Protein AF-F2BBD0-F1 (afdb_monomer_lite)

InterPro domains:
  IPR003680 Flavodoxin-like fold [PF02525] (2-72)
  IPR029039 Flavoprotein-like superfamily [G3DSA:3.40.50.360] (1-73)
  IPR029039 Flavoprotein-like superfamily [SSF52218] (1-72)
  IPR046980 Glutathione-regulated potassium-efflux system ancillary protein KefG/KefF [PTHR47307] (1-72)

Sequence (108 aa):
MSKTLVIAAHPNIAQSAVNKRWLAQLRRYPERFTVHELYAAYPDGKIDIAAEQRLADAHQALVLQFPVYWFNARLNCPCATATPTTARCLPSTPSTATRATPKPLCRR

Structure (mmCIF, N/CA/C/O backbone):
data_AF-F2BBD0-F1
#
_entry.id   AF-F2BBD0-F1
#
loop_
_atom_site.group_PDB
_atom_site.id
_atom_site.type_symbol
_atom_site.label_atom_id
_atom_site.label_alt_id
_atom_site.label_comp_id
_atom_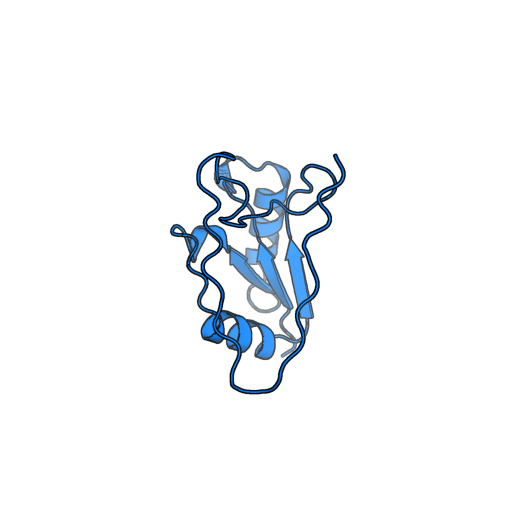site.label_asym_id
_atom_site.label_entity_id
_atom_site.label_seq_id
_atom_site.pdbx_PDB_ins_code
_atom_site.Cartn_x
_atom_site.Cartn_y
_atom_site.Cartn_z
_atom_site.occupancy
_atom_site.B_iso_or_equiv
_atom_site.auth_seq_id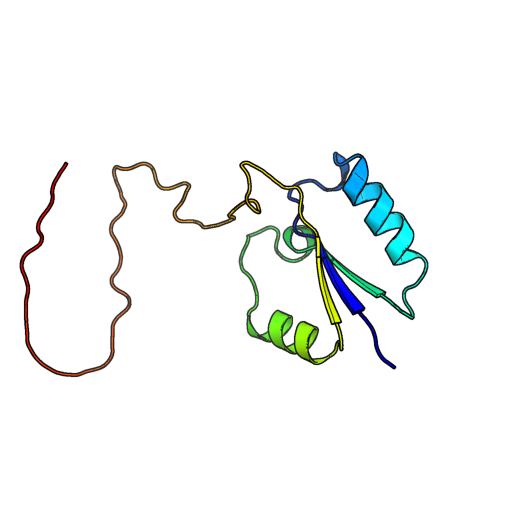
_atom_site.auth_comp_id
_atom_site.auth_asym_id
_atom_site.auth_atom_id
_atom_site.pdbx_PDB_model_num
ATOM 1 N N . MET A 1 1 ? -18.006 0.196 12.063 1.00 55.66 1 MET A N 1
ATOM 2 C CA . MET A 1 1 ? -16.635 0.454 12.562 1.00 55.66 1 MET A CA 1
ATOM 3 C C . MET A 1 1 ? -15.845 1.099 11.439 1.00 55.66 1 MET A C 1
ATOM 5 O O . MET A 1 1 ? -15.812 0.543 10.349 1.00 55.66 1 MET A O 1
ATOM 9 N N . SER A 1 2 ? -15.300 2.289 11.670 1.00 71.81 2 SER A N 1
ATOM 10 C CA . SER A 1 2 ? -14.584 3.103 10.685 1.00 71.81 2 SER A CA 1
ATOM 11 C C . SER A 1 2 ? -13.172 2.563 10.436 1.00 71.81 2 SER A C 1
ATOM 13 O O . SER A 1 2 ? -12.219 2.945 11.111 1.00 71.81 2 SER A O 1
ATOM 15 N N . LYS A 1 3 ? -13.029 1.629 9.491 1.00 91.12 3 LYS A N 1
ATOM 16 C CA . LYS A 1 3 ? -11.712 1.131 9.071 1.00 91.12 3 LYS A CA 1
ATOM 17 C C . LYS A 1 3 ? -11.090 2.030 8.009 1.00 91.12 3 LYS A C 1
ATOM 19 O O . LYS A 1 3 ? -11.791 2.546 7.134 1.00 91.12 3 LYS A O 1
ATOM 24 N N . THR A 1 4 ? -9.768 2.146 8.064 1.00 94.50 4 THR A N 1
ATOM 25 C CA . THR A 1 4 ? -8.963 2.844 7.058 1.00 94.50 4 THR A CA 1
ATOM 26 C C . THR A 1 4 ? -8.333 1.831 6.110 1.00 94.50 4 THR A C 1
ATOM 28 O O . THR A 1 4 ? -7.655 0.902 6.555 1.00 94.50 4 THR A O 1
ATOM 31 N N . LEU A 1 5 ? -8.528 2.022 4.808 1.00 95.25 5 LEU A N 1
ATOM 32 C CA . LEU A 1 5 ? -7.858 1.256 3.765 1.00 95.25 5 LEU A CA 1
ATOM 33 C C . LEU A 1 5 ? -6.512 1.904 3.439 1.00 95.25 5 LEU A C 1
ATOM 35 O O . LEU A 1 5 ? -6.456 3.078 3.077 1.00 95.25 5 LEU A O 1
ATOM 39 N N . VAL A 1 6 ? -5.430 1.140 3.551 1.00 94.94 6 VAL A N 1
ATOM 40 C CA . VAL A 1 6 ? -4.084 1.557 3.151 1.00 94.94 6 VAL A CA 1
ATOM 41 C C . VAL A 1 6 ? -3.692 0.783 1.901 1.00 94.94 6 VAL A C 1
ATOM 43 O O . VAL A 1 6 ? -3.416 -0.416 1.971 1.00 94.94 6 VAL A O 1
ATOM 46 N N . ILE A 1 7 ? -3.659 1.476 0.764 1.00 94.12 7 ILE A N 1
ATOM 47 C CA . ILE A 1 7 ? -3.209 0.932 -0.517 1.00 94.12 7 ILE A CA 1
ATOM 48 C C . ILE A 1 7 ? -1.711 1.191 -0.651 1.00 94.12 7 ILE A C 1
ATOM 50 O O . ILE A 1 7 ? -1.273 2.334 -0.792 1.00 94.12 7 ILE A O 1
ATOM 54 N N . ALA A 1 8 ? -0.921 0.122 -0.624 1.00 92.94 8 ALA A N 1
ATOM 55 C CA . ALA A 1 8 ? 0.524 0.167 -0.776 1.00 92.94 8 ALA A CA 1
ATOM 56 C C . ALA A 1 8 ? 0.931 -0.179 -2.214 1.00 92.94 8 ALA A C 1
ATOM 58 O O . ALA A 1 8 ? 0.903 -1.339 -2.633 1.00 92.94 8 ALA A O 1
ATOM 59 N N . ALA A 1 9 ? 1.356 0.832 -2.971 1.00 90.25 9 ALA A N 1
ATOM 60 C CA . ALA A 1 9 ? 1.810 0.689 -4.352 1.00 90.25 9 ALA A CA 1
ATOM 61 C C . ALA A 1 9 ? 3.346 0.666 -4.416 1.00 90.25 9 ALA A C 1
ATOM 63 O O . ALA A 1 9 ? 3.989 1.622 -4.855 1.00 90.25 9 ALA A O 1
ATOM 64 N N . HIS A 1 10 ? 3.949 -0.438 -3.961 1.00 85.75 10 HIS A N 1
ATOM 65 C CA . HIS A 1 10 ? 5.399 -0.635 -4.004 1.00 85.75 10 HIS A CA 1
ATOM 66 C C . HIS A 1 10 ? 5.778 -1.882 -4.827 1.00 85.75 10 HIS A C 1
ATOM 68 O O . HIS A 1 10 ? 5.377 -2.981 -4.458 1.00 85.75 10 HIS A O 1
ATOM 74 N N . PRO A 1 11 ? 6.601 -1.752 -5.885 1.00 83.94 11 PRO A N 1
ATOM 75 C CA . PRO A 1 11 ? 6.917 -2.852 -6.806 1.00 83.94 11 PRO A CA 1
ATOM 76 C C . PRO A 1 11 ? 7.714 -3.988 -6.151 1.00 83.94 11 PRO A C 1
ATOM 78 O O . PRO A 1 11 ? 7.510 -5.150 -6.467 1.00 83.94 11 PRO A O 1
ATOM 81 N N . ASN A 1 12 ? 8.623 -3.665 -5.227 1.00 85.88 12 ASN A N 1
ATOM 82 C CA . ASN A 1 12 ? 9.338 -4.667 -4.433 1.00 85.88 12 ASN A CA 1
ATOM 83 C C . ASN A 1 12 ? 9.382 -4.255 -2.963 1.00 85.88 12 ASN A C 1
ATOM 85 O O . ASN A 1 12 ? 10.299 -3.559 -2.523 1.00 85.88 12 ASN A O 1
ATOM 89 N N . ILE A 1 13 ? 8.350 -4.619 -2.205 1.00 87.75 13 ILE A N 1
ATOM 90 C CA . ILE A 1 13 ? 8.253 -4.231 -0.795 1.00 87.75 13 ILE A CA 1
ATOM 91 C C . ILE A 1 13 ? 9.334 -4.887 0.075 1.00 87.75 13 ILE A C 1
ATOM 93 O O . ILE A 1 13 ? 9.772 -4.294 1.059 1.00 87.75 13 ILE A O 1
ATOM 97 N N . ALA A 1 14 ? 9.810 -6.077 -0.304 1.00 86.62 14 ALA A N 1
ATOM 98 C CA . ALA A 1 14 ? 10.798 -6.832 0.462 1.00 86.62 14 ALA A CA 1
ATOM 99 C C . ALA A 1 14 ? 12.147 -6.102 0.546 1.00 86.62 14 ALA A C 1
ATOM 101 O O . ALA A 1 14 ? 12.802 -6.153 1.590 1.00 86.62 14 ALA A O 1
ATOM 102 N N . GLN A 1 15 ? 12.513 -5.385 -0.522 1.00 89.69 15 GLN A N 1
ATOM 103 C CA . GLN A 1 15 ? 13.713 -4.545 -0.598 1.00 89.69 15 GLN A CA 1
ATOM 104 C C . GLN A 1 15 ? 13.525 -3.144 0.009 1.00 89.69 15 GLN A C 1
ATOM 106 O O . GLN A 1 15 ? 14.495 -2.407 0.173 1.00 89.69 15 GLN A O 1
ATOM 111 N N . SER A 1 16 ? 12.298 -2.749 0.358 1.00 88.38 16 SER A N 1
ATOM 112 C CA . SER A 1 16 ? 12.026 -1.424 0.919 1.00 88.38 16 SER A CA 1
ATOM 113 C C . SER A 1 16 ? 12.433 -1.349 2.393 1.00 88.38 16 SER A C 1
ATOM 115 O O . SER A 1 16 ? 12.014 -2.177 3.199 1.00 88.38 16 SER A O 1
ATOM 117 N N . ALA A 1 17 ? 13.196 -0.326 2.786 1.00 89.94 17 ALA A N 1
ATOM 118 C CA . ALA A 1 17 ? 13.538 -0.105 4.194 1.00 89.94 17 ALA A CA 1
ATOM 119 C C . ALA A 1 17 ? 12.383 0.541 4.983 1.00 89.94 17 ALA A C 1
ATOM 121 O O . ALA A 1 17 ? 12.071 0.119 6.096 1.00 89.94 17 ALA A O 1
ATOM 122 N N . VAL A 1 18 ? 11.737 1.558 4.401 1.00 91.44 18 VAL A N 1
ATOM 123 C CA . VAL A 1 18 ? 10.713 2.376 5.076 1.00 91.44 18 VAL A CA 1
ATOM 124 C C . VAL A 1 18 ? 9.328 1.744 4.957 1.00 91.44 18 VAL A C 1
ATOM 126 O O . VAL A 1 18 ? 8.722 1.404 5.972 1.00 91.44 18 VAL A O 1
ATOM 129 N N . ASN A 1 19 ? 8.846 1.506 3.732 1.00 91.81 19 ASN A N 1
ATOM 130 C CA . ASN A 1 19 ? 7.475 1.027 3.522 1.00 91.81 19 ASN A CA 1
ATOM 131 C C . ASN A 1 19 ? 7.243 -0.355 4.148 1.00 91.81 19 ASN A C 1
ATOM 133 O O . ASN A 1 19 ? 6.182 -0.593 4.720 1.00 91.81 19 ASN A O 1
ATOM 137 N N . LYS A 1 20 ? 8.260 -1.228 4.150 1.00 93.12 20 LYS A N 1
ATOM 138 C CA . LYS A 1 20 ? 8.214 -2.523 4.847 1.00 93.12 20 LYS A CA 1
ATOM 139 C C . LYS A 1 20 ? 7.943 -2.366 6.342 1.00 93.12 20 LYS A C 1
ATOM 141 O O . LYS A 1 20 ? 7.135 -3.104 6.899 1.00 93.12 20 LYS A O 1
ATOM 146 N N . ARG A 1 21 ? 8.609 -1.409 7.000 1.00 94.44 21 ARG A N 1
ATOM 147 C CA . ARG A 1 21 ? 8.424 -1.150 8.436 1.00 94.44 21 ARG A CA 1
ATOM 148 C C . ARG A 1 21 ? 7.033 -0.596 8.718 1.00 94.44 21 ARG A C 1
ATOM 150 O O . ARG A 1 21 ? 6.402 -1.048 9.666 1.00 94.44 21 ARG A O 1
ATOM 157 N N . TRP A 1 22 ? 6.539 0.326 7.892 1.00 94.31 22 TRP A N 1
ATOM 158 C CA . TRP A 1 22 ? 5.192 0.884 8.053 1.00 94.31 22 TRP A CA 1
ATOM 159 C C . TRP A 1 22 ? 4.110 -0.184 7.891 1.00 94.31 22 TRP A C 1
ATOM 161 O O . TRP A 1 22 ? 3.271 -0.327 8.776 1.00 94.31 22 TRP A O 1
ATOM 171 N N . LEU A 1 23 ? 4.180 -1.009 6.842 1.00 93.00 23 LEU A N 1
ATOM 172 C CA . LEU A 1 23 ? 3.219 -2.099 6.642 1.00 93.00 23 LEU A CA 1
ATOM 173 C C . LEU A 1 23 ? 3.276 -3.125 7.776 1.00 93.00 23 LEU A C 1
ATOM 175 O O . LEU A 1 23 ? 2.235 -3.581 8.242 1.00 93.00 23 LEU A O 1
ATOM 179 N N . ALA A 1 24 ? 4.475 -3.451 8.269 1.00 93.88 24 ALA A N 1
ATOM 180 C CA . ALA A 1 24 ? 4.629 -4.342 9.414 1.00 93.88 24 ALA A CA 1
ATOM 181 C C . ALA A 1 24 ? 3.970 -3.789 10.690 1.00 93.88 24 ALA A C 1
ATOM 183 O O . ALA A 1 24 ? 3.444 -4.573 11.474 1.00 93.88 24 ALA A O 1
ATOM 184 N N . GLN A 1 25 ? 3.973 -2.467 10.897 1.00 94.94 25 GLN A N 1
ATOM 185 C CA . GLN A 1 25 ? 3.257 -1.845 12.016 1.00 94.94 25 GLN A CA 1
ATOM 186 C C . GLN A 1 25 ? 1.745 -1.810 11.787 1.00 94.94 25 GLN A C 1
ATOM 188 O O . GLN A 1 25 ? 0.996 -2.172 12.687 1.00 94.94 25 GLN A O 1
ATOM 193 N N . LEU A 1 26 ? 1.286 -1.441 10.588 1.00 93.75 26 LEU A N 1
ATOM 194 C CA . LEU A 1 26 ? -0.146 -1.377 10.267 1.00 93.75 26 LEU A CA 1
ATOM 195 C C . LEU A 1 26 ? -0.834 -2.737 10.426 1.00 93.75 26 LEU A C 1
ATOM 197 O O . LEU A 1 26 ? -1.930 -2.819 10.976 1.00 93.75 26 LEU A O 1
ATOM 201 N N . ARG A 1 27 ? -0.156 -3.819 10.027 1.00 93.06 27 ARG A N 1
ATOM 202 C CA . ARG A 1 27 ? -0.654 -5.197 10.167 1.00 93.06 27 ARG A CA 1
ATOM 203 C C . ARG A 1 27 ? -0.870 -5.646 11.617 1.00 93.06 27 ARG A C 1
ATOM 205 O O . ARG A 1 27 ? -1.553 -6.641 11.825 1.00 93.06 27 ARG A O 1
ATOM 212 N N . ARG A 1 28 ? -0.315 -4.944 12.613 1.00 95.81 28 ARG A N 1
ATOM 213 C CA . ARG A 1 28 ? -0.542 -5.248 14.039 1.00 95.81 28 ARG A CA 1
ATOM 214 C C . ARG A 1 28 ? -1.929 -4.834 14.530 1.00 95.81 28 ARG A C 1
ATOM 216 O O . ARG A 1 28 ? -2.331 -5.295 15.588 1.00 95.81 28 ARG A O 1
ATOM 223 N N . TYR A 1 29 ? -2.631 -3.994 13.770 1.00 94.38 29 TYR A N 1
ATOM 224 C CA . TYR A 1 29 ? -3.927 -3.420 14.140 1.00 94.38 29 TYR A CA 1
ATOM 225 C C . TYR A 1 29 ? -4.991 -3.698 13.056 1.00 94.38 29 TYR A C 1
ATOM 227 O O . TYR A 1 29 ? -5.536 -2.757 12.460 1.00 94.38 29 TYR A O 1
ATOM 235 N N . PRO A 1 30 ? -5.277 -4.978 12.738 1.00 90.88 30 PRO A N 1
ATOM 236 C CA . PRO A 1 30 ? -6.209 -5.366 11.673 1.00 90.88 30 PRO A CA 1
ATOM 237 C C . PRO A 1 30 ? -7.660 -4.944 11.944 1.00 90.88 30 PRO A C 1
ATOM 239 O O . PRO A 1 30 ? -8.494 -4.944 11.039 1.00 90.88 30 PRO A O 1
ATOM 242 N N . GLU A 1 31 ? -7.998 -4.596 13.182 1.00 91.81 31 GLU A N 1
ATOM 243 C CA . GLU A 1 31 ? -9.296 -4.056 13.581 1.00 91.81 31 GLU A CA 1
ATOM 244 C C . GLU A 1 31 ? -9.495 -2.597 13.142 1.00 91.81 31 GLU A C 1
ATOM 246 O O . GLU A 1 31 ? -10.637 -2.179 12.942 1.00 91.81 31 GLU A O 1
ATOM 251 N N . ARG A 1 32 ? -8.405 -1.851 12.904 1.00 92.56 32 ARG A N 1
ATOM 252 C CA . ARG A 1 32 ? -8.427 -0.433 12.492 1.00 92.56 32 ARG A CA 1
ATOM 253 C C . ARG A 1 32 ? -7.992 -0.210 11.048 1.00 92.56 32 ARG A C 1
ATOM 255 O O . ARG A 1 32 ? -8.538 0.671 10.383 1.00 92.56 32 ARG A O 1
ATOM 262 N N . PHE A 1 33 ? -7.030 -0.993 10.566 1.00 94.44 33 PHE A N 1
ATOM 263 C CA . PHE A 1 33 ? -6.435 -0.812 9.244 1.00 94.44 33 PHE A CA 1
ATOM 264 C C . PHE A 1 33 ? -6.592 -2.058 8.381 1.00 94.44 33 PHE A C 1
ATOM 266 O O . PHE A 1 33 ? -6.374 -3.181 8.836 1.00 94.44 33 PHE A O 1
ATOM 273 N N . THR A 1 34 ? -6.900 -1.839 7.108 1.00 94.62 34 THR A N 1
ATOM 274 C CA . THR A 1 34 ? -6.828 -2.862 6.066 1.00 94.62 34 THR A CA 1
ATOM 275 C C . THR A 1 34 ? -5.640 -2.535 5.179 1.00 94.62 34 THR A C 1
ATOM 277 O O . THR A 1 34 ? -5.591 -1.462 4.583 1.00 94.62 34 THR A O 1
ATOM 280 N N . VAL A 1 35 ? -4.665 -3.438 5.112 1.00 94.44 35 VAL A N 1
ATOM 281 C CA . VAL A 1 35 ? -3.478 -3.267 4.268 1.00 94.44 35 VAL A CA 1
ATOM 282 C C . VAL A 1 35 ? -3.699 -4.008 2.956 1.00 94.44 35 VAL A C 1
ATOM 284 O O . VAL A 1 35 ? -3.844 -5.229 2.965 1.00 94.44 35 VAL A O 1
ATOM 287 N N . HIS A 1 36 ? -3.707 -3.275 1.847 1.00 94.06 36 HIS A N 1
ATOM 288 C CA . HIS A 1 36 ? -3.851 -3.819 0.501 1.00 94.06 36 HIS A CA 1
ATOM 289 C C . HIS A 1 36 ? -2.602 -3.498 -0.333 1.00 94.06 36 HIS A C 1
ATOM 291 O O . HIS A 1 36 ? -2.298 -2.338 -0.603 1.00 94.06 36 HIS A O 1
ATOM 297 N N . GLU A 1 37 ? -1.846 -4.525 -0.724 1.00 92.81 37 GLU A N 1
ATOM 298 C CA . GLU A 1 37 ? -0.632 -4.384 -1.536 1.00 92.81 37 GLU A CA 1
ATOM 299 C C . GLU A 1 37 ? -0.938 -4.606 -3.016 1.00 92.81 37 GLU A C 1
ATOM 301 O O . GLU A 1 37 ? -1.110 -5.740 -3.462 1.00 92.81 37 GLU A O 1
ATOM 306 N N . LEU A 1 38 ? -0.937 -3.519 -3.790 1.00 91.00 38 LEU A N 1
ATOM 307 C CA . LEU A 1 38 ? -1.418 -3.519 -5.174 1.00 91.00 38 LEU A CA 1
ATOM 308 C C . LEU A 1 38 ? -0.611 -4.468 -6.082 1.00 91.00 38 LEU 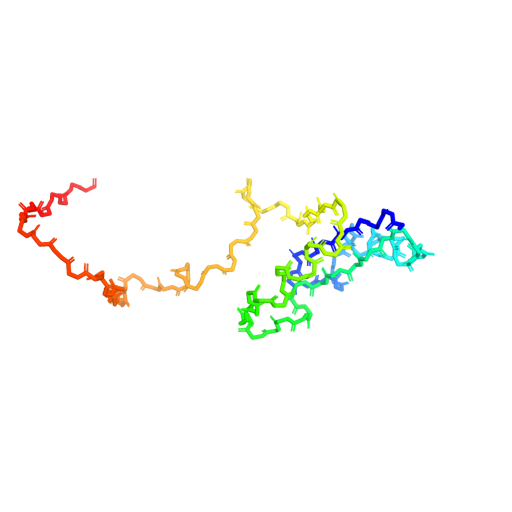A C 1
ATOM 310 O O . LEU A 1 38 ? -1.174 -5.228 -6.860 1.00 91.00 38 LEU A O 1
ATOM 314 N N . TYR A 1 39 ? 0.720 -4.461 -5.952 1.00 88.62 39 TYR A N 1
ATOM 315 C CA . TYR A 1 39 ? 1.616 -5.303 -6.761 1.00 88.62 39 TYR A CA 1
ATOM 316 C C . TYR A 1 39 ? 1.615 -6.777 -6.337 1.00 88.62 39 TYR A C 1
ATOM 318 O O . TYR A 1 39 ? 2.000 -7.635 -7.125 1.00 88.62 39 TYR A O 1
ATOM 326 N N . ALA A 1 40 ? 1.206 -7.074 -5.100 1.00 89.19 40 ALA A N 1
ATOM 327 C CA . ALA A 1 40 ? 1.052 -8.449 -4.640 1.00 89.19 40 ALA A CA 1
ATOM 328 C C . ALA A 1 40 ? -0.297 -9.033 -5.088 1.00 89.19 40 ALA A C 1
ATOM 330 O O . ALA A 1 40 ? -0.357 -10.204 -5.448 1.00 89.19 40 ALA A O 1
ATOM 331 N N . ALA A 1 41 ? -1.356 -8.214 -5.089 1.00 89.94 41 ALA A N 1
ATOM 332 C CA . ALA A 1 41 ? -2.685 -8.601 -5.556 1.00 89.94 41 ALA A CA 1
ATOM 333 C C . ALA A 1 41 ? -2.746 -8.767 -7.084 1.00 89.94 41 ALA A C 1
ATOM 335 O O . ALA A 1 41 ? -3.358 -9.714 -7.570 1.00 89.94 41 ALA A O 1
ATOM 336 N N . TYR A 1 42 ? -2.068 -7.887 -7.828 1.00 91.69 42 TYR A N 1
ATOM 337 C CA . TYR A 1 42 ? -2.073 -7.872 -9.294 1.00 91.69 42 TYR A CA 1
ATOM 338 C C . TYR A 1 42 ? -0.643 -7.944 -9.852 1.00 91.69 42 TYR A C 1
ATOM 340 O O . TYR A 1 42 ? -0.116 -6.941 -10.349 1.00 91.69 42 TYR A O 1
ATOM 348 N N . PRO A 1 43 ? 0.022 -9.113 -9.788 1.00 85.50 43 PRO A N 1
ATOM 349 C CA . PRO A 1 43 ? 1.379 -9.272 -10.313 1.00 85.50 43 PRO A CA 1
ATOM 350 C C . PRO A 1 43 ? 1.450 -9.098 -11.840 1.00 85.50 43 PRO A C 1
ATOM 352 O O . PRO A 1 43 ? 2.491 -8.715 -12.368 1.00 85.50 43 PRO A O 1
ATOM 355 N N . ASP A 1 44 ? 0.346 -9.346 -12.550 1.00 87.12 44 ASP A N 1
ATOM 356 C CA . ASP A 1 44 ? 0.199 -9.145 -13.996 1.00 87.12 44 ASP A CA 1
ATOM 357 C C . ASP A 1 44 ? -0.256 -7.720 -14.369 1.00 87.12 44 ASP A C 1
ATOM 359 O O . ASP A 1 44 ? -0.380 -7.394 -15.551 1.00 87.12 44 ASP A O 1
ATOM 363 N N . GLY A 1 45 ? -0.501 -6.865 -13.369 1.00 83.94 45 GLY A N 1
ATOM 364 C CA . GLY A 1 45 ? -0.937 -5.483 -13.546 1.00 83.94 45 GLY A CA 1
ATOM 365 C C . GLY A 1 45 ? -2.380 -5.321 -14.034 1.00 83.94 45 GLY A C 1
ATOM 366 O O . GLY A 1 45 ? -2.765 -4.201 -14.377 1.00 83.94 45 GLY A O 1
ATOM 367 N N . LYS A 1 46 ? -3.186 -6.391 -14.076 1.00 88.69 46 LYS A N 1
ATOM 368 C CA . LYS A 1 46 ? -4.595 -6.317 -14.488 1.00 88.69 46 LYS A CA 1
ATOM 369 C C . LYS A 1 46 ? -5.487 -6.039 -13.286 1.00 88.69 46 LYS A C 1
ATOM 371 O O . LYS A 1 46 ? -5.934 -6.953 -12.607 1.00 88.69 46 LYS A O 1
ATOM 376 N N . ILE A 1 47 ? -5.742 -4.761 -13.037 1.00 88.94 47 ILE A N 1
ATOM 377 C CA . ILE A 1 47 ? -6.549 -4.316 -11.898 1.00 88.94 47 ILE A CA 1
ATOM 378 C C . ILE A 1 47 ? -8.029 -4.648 -12.129 1.00 88.94 47 ILE A C 1
ATOM 380 O O . ILE A 1 47 ? -8.601 -4.266 -13.153 1.00 88.94 47 ILE A O 1
ATOM 384 N N . ASP A 1 48 ? -8.661 -5.301 -11.152 1.00 91.62 48 ASP A N 1
ATOM 385 C CA . ASP A 1 48 ? -10.113 -5.481 -11.119 1.00 91.62 48 ASP A CA 1
ATOM 386 C C . ASP A 1 48 ? -10.783 -4.223 -10.553 1.00 91.62 48 ASP A C 1
ATOM 388 O O . ASP A 1 48 ? -10.808 -3.970 -9.348 1.00 91.62 48 ASP A O 1
ATOM 392 N N . ILE A 1 49 ? -11.349 -3.425 -11.457 1.00 92.56 49 ILE A N 1
ATOM 393 C CA . ILE A 1 49 ? -11.996 -2.154 -11.122 1.00 92.56 49 ILE A CA 1
ATOM 394 C C . ILE A 1 49 ? -13.152 -2.358 -10.131 1.00 92.56 49 ILE A C 1
ATOM 396 O O . ILE A 1 49 ? -13.291 -1.579 -9.188 1.00 92.56 49 ILE A O 1
ATOM 400 N N . ALA A 1 50 ? -13.976 -3.392 -10.322 1.00 93.75 50 ALA A N 1
ATOM 401 C CA . ALA A 1 50 ? -15.160 -3.604 -9.493 1.00 93.75 50 ALA A CA 1
ATOM 402 C C . ALA A 1 50 ? -14.777 -4.071 -8.083 1.00 93.75 50 ALA A C 1
ATOM 404 O O . ALA A 1 50 ? -15.429 -3.689 -7.107 1.00 93.75 50 ALA A O 1
ATOM 405 N N . ALA A 1 51 ? -13.719 -4.877 -7.963 1.00 91.94 51 ALA A N 1
ATOM 406 C CA . ALA A 1 51 ? -13.194 -5.300 -6.669 1.00 91.94 51 ALA A CA 1
ATOM 407 C C . ALA A 1 51 ? -12.614 -4.120 -5.875 1.00 91.94 51 ALA A C 1
ATOM 409 O O . ALA A 1 51 ? -12.969 -3.945 -4.708 1.00 91.94 51 ALA A O 1
ATOM 410 N N . GLU A 1 52 ? -11.792 -3.277 -6.507 1.00 93.19 52 GLU A N 1
ATOM 411 C CA . GLU A 1 52 ? -11.180 -2.119 -5.840 1.00 93.19 52 GLU A CA 1
ATOM 412 C C . GLU A 1 52 ? -12.216 -1.068 -5.420 1.00 93.19 52 GLU A C 1
ATOM 414 O O . GLU A 1 52 ? -12.119 -0.509 -4.329 1.00 93.19 52 GLU A O 1
ATOM 419 N N . GLN A 1 53 ? -13.248 -0.834 -6.238 1.00 93.81 53 GLN A N 1
ATOM 420 C CA . GLN A 1 53 ? -14.351 0.065 -5.880 1.00 93.81 53 GLN A CA 1
ATOM 421 C C . GLN A 1 53 ? -15.105 -0.432 -4.645 1.00 93.81 53 GLN A C 1
ATOM 423 O O . GLN A 1 53 ? -15.271 0.315 -3.685 1.00 93.81 53 GLN A O 1
ATOM 428 N N . ARG A 1 54 ? -15.476 -1.719 -4.612 1.00 93.94 54 ARG A N 1
ATOM 429 C CA . ARG A 1 54 ? -16.122 -2.323 -3.433 1.00 93.94 54 ARG A CA 1
ATOM 430 C C . ARG A 1 54 ? -15.232 -2.247 -2.198 1.00 93.94 54 ARG A C 1
ATOM 432 O O . ARG A 1 54 ? -15.729 -2.051 -1.090 1.00 93.94 54 ARG A O 1
ATOM 439 N N . LEU A 1 55 ? -13.923 -2.424 -2.379 1.00 92.00 55 LEU A N 1
ATOM 440 C CA . LEU A 1 55 ? -12.962 -2.324 -1.293 1.00 92.00 55 LEU A CA 1
ATOM 441 C C . LEU A 1 55 ? -12.892 -0.890 -0.762 1.00 92.00 55 LEU A C 1
ATOM 443 O O . LEU A 1 55 ? -12.900 -0.710 0.451 1.00 92.00 55 LEU A O 1
ATOM 447 N N . ALA A 1 56 ? -12.878 0.120 -1.630 1.00 91.50 56 ALA A N 1
ATOM 448 C CA . ALA A 1 56 ? -12.905 1.521 -1.224 1.00 91.50 56 ALA A CA 1
ATOM 449 C C . ALA A 1 56 ? -14.214 1.884 -0.501 1.00 91.50 56 ALA A C 1
ATOM 451 O O . ALA A 1 56 ? -14.156 2.458 0.585 1.00 91.50 56 ALA A O 1
ATOM 452 N N . ASP A 1 57 ? -15.365 1.468 -1.036 1.00 92.94 57 ASP A N 1
ATOM 453 C CA . ASP A 1 57 ? -16.692 1.747 -0.466 1.00 92.94 57 ASP A CA 1
ATOM 454 C C . ASP A 1 57 ? -16.889 1.121 0.925 1.00 92.94 57 ASP A C 1
ATOM 456 O O . ASP A 1 57 ? -17.611 1.651 1.771 1.00 92.94 57 ASP A O 1
ATOM 460 N N . ALA A 1 58 ? -16.225 -0.006 1.196 1.00 91.88 58 ALA A N 1
ATOM 461 C CA . ALA A 1 58 ? -16.271 -0.672 2.496 1.00 91.88 58 ALA A CA 1
ATOM 462 C C . ALA A 1 58 ? -15.502 0.075 3.609 1.00 91.88 58 ALA A C 1
ATOM 464 O O . ALA A 1 58 ? -15.609 -0.298 4.783 1.00 91.88 58 ALA A O 1
ATOM 465 N N . HIS A 1 59 ? -14.713 1.099 3.271 1.00 94.50 59 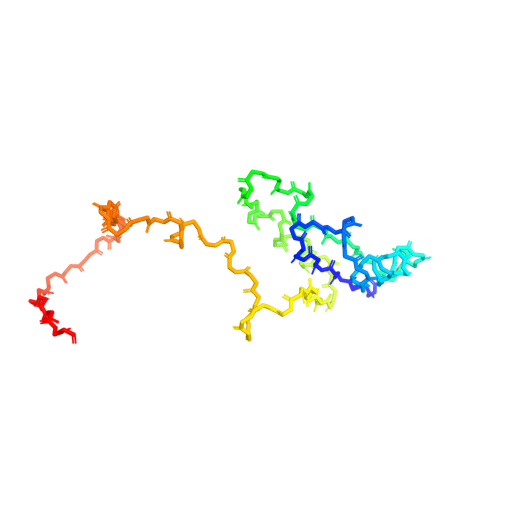HIS A N 1
ATOM 466 C CA . HIS A 1 59 ? -13.842 1.819 4.201 1.00 94.50 59 HIS A CA 1
ATOM 467 C C . HIS A 1 59 ? -14.204 3.305 4.266 1.00 94.50 59 HIS A C 1
ATOM 469 O O . HIS A 1 59 ? -14.694 3.893 3.312 1.00 94.50 59 HIS A O 1
ATOM 475 N N . GLN A 1 60 ? -13.954 3.942 5.413 1.00 91.38 60 GLN A N 1
ATOM 476 C CA . GLN A 1 60 ? -14.283 5.367 5.587 1.00 91.38 60 GLN A CA 1
ATOM 477 C C . GLN A 1 60 ? -13.154 6.302 5.165 1.00 91.38 60 GLN A C 1
ATOM 479 O O . GLN A 1 60 ? -13.394 7.459 4.835 1.00 91.38 60 GLN A O 1
ATOM 484 N N . ALA A 1 61 ? -11.916 5.817 5.219 1.00 93.19 61 ALA A N 1
ATOM 485 C CA . ALA A 1 61 ? -10.738 6.589 4.871 1.00 93.19 61 ALA A CA 1
ATOM 486 C C . ALA A 1 61 ? -9.827 5.764 3.968 1.00 93.19 61 ALA A C 1
ATOM 488 O O . ALA A 1 61 ? -9.647 4.562 4.181 1.00 93.19 61 ALA A O 1
ATOM 489 N N . LEU A 1 62 ? -9.228 6.446 2.995 1.00 93.94 62 LEU A N 1
ATOM 490 C CA . LEU A 1 62 ? -8.316 5.873 2.020 1.00 93.94 62 LEU A CA 1
ATOM 491 C C . LEU A 1 62 ? -6.940 6.527 2.154 1.00 93.94 62 LEU A C 1
ATOM 493 O O . LEU A 1 62 ? -6.821 7.751 2.112 1.00 93.94 62 LEU A O 1
ATOM 497 N N . VAL A 1 63 ? -5.898 5.712 2.290 1.00 94.25 63 VAL A N 1
ATOM 498 C CA . VAL A 1 63 ? -4.501 6.151 2.335 1.00 94.25 63 VAL A CA 1
ATOM 499 C C . VAL A 1 63 ? -3.754 5.511 1.177 1.00 94.25 63 VAL A C 1
ATOM 501 O O . VAL A 1 63 ? -3.679 4.288 1.077 1.00 94.25 63 VAL A O 1
ATOM 504 N N . LEU A 1 64 ? -3.166 6.344 0.323 1.00 93.06 64 LEU A N 1
ATOM 505 C CA . LEU A 1 64 ? -2.304 5.905 -0.768 1.00 93.06 64 LEU A CA 1
ATOM 506 C C . LEU A 1 64 ? -0.847 6.007 -0.317 1.00 93.06 64 LEU A C 1
ATOM 508 O O . LEU A 1 64 ? -0.314 7.100 -0.137 1.00 93.06 64 LEU A O 1
ATOM 512 N N . GLN A 1 65 ? -0.205 4.860 -0.122 1.00 91.81 65 GLN A N 1
ATOM 513 C CA . GLN A 1 65 ? 1.182 4.765 0.308 1.00 91.81 65 GLN A CA 1
ATOM 514 C C . GLN A 1 65 ? 2.051 4.317 -0.869 1.00 91.81 65 GLN A C 1
ATOM 516 O O . GLN A 1 65 ? 1.949 3.188 -1.352 1.00 91.81 65 GLN A O 1
ATOM 521 N N . PHE A 1 66 ? 2.952 5.186 -1.317 1.00 89.56 66 PHE A N 1
ATOM 522 C CA . PHE A 1 66 ? 3.892 4.872 -2.389 1.00 89.56 66 PHE A CA 1
ATOM 523 C C . PHE A 1 66 ? 5.238 5.564 -2.162 1.00 89.56 66 PHE A C 1
ATOM 525 O O . PHE A 1 66 ? 5.296 6.635 -1.554 1.00 89.56 66 PHE A O 1
ATOM 532 N N . PRO A 1 67 ? 6.344 4.965 -2.636 1.00 86.44 67 PRO A N 1
ATOM 533 C CA . PRO A 1 67 ? 7.605 5.678 -2.720 1.00 86.44 67 PRO A CA 1
ATOM 534 C C . PRO A 1 67 ? 7.473 6.785 -3.771 1.00 86.44 67 PRO A C 1
ATOM 536 O O . PRO A 1 67 ? 7.016 6.541 -4.889 1.00 86.44 67 PRO A O 1
ATOM 539 N N . VAL A 1 68 ? 7.882 8.000 -3.414 1.00 84.50 68 VAL A N 1
ATOM 540 C CA . VAL A 1 68 ? 7.942 9.109 -4.367 1.00 84.50 68 VAL A CA 1
ATOM 541 C C . VAL A 1 68 ? 9.138 8.879 -5.286 1.00 84.50 68 VAL A C 1
ATOM 543 O O . VAL A 1 68 ? 10.286 8.891 -4.843 1.00 84.50 68 VAL A O 1
ATOM 546 N N . TYR A 1 69 ? 8.870 8.671 -6.571 1.00 79.81 69 TYR A N 1
ATOM 547 C CA . TYR A 1 69 ? 9.882 8.597 -7.619 1.00 79.81 69 TYR A CA 1
ATOM 548 C C . TYR A 1 69 ? 9.646 9.735 -8.604 1.00 79.81 69 TYR A C 1
ATOM 550 O O . TYR A 1 69 ? 8.553 9.866 -9.143 1.00 79.81 69 TYR A O 1
ATOM 558 N N . TRP A 1 70 ? 10.668 10.558 -8.853 1.00 80.31 70 TRP A N 1
ATOM 559 C CA . TRP A 1 70 ? 10.578 11.678 -9.801 1.00 80.31 70 TRP A CA 1
ATOM 560 C C . TRP A 1 70 ? 9.378 12.601 -9.539 1.00 80.31 70 TRP A C 1
ATOM 562 O O . TRP A 1 70 ? 8.596 12.897 -10.442 1.00 80.31 70 TRP A O 1
ATOM 572 N N . PHE A 1 71 ? 9.212 13.011 -8.276 1.00 79.31 71 PHE A N 1
ATOM 573 C CA . PHE A 1 71 ? 8.099 13.850 -7.802 1.00 79.31 71 PHE A CA 1
ATOM 574 C C . PHE A 1 71 ? 6.701 13.271 -8.067 1.00 79.31 71 PHE A C 1
ATOM 576 O O . PHE A 1 71 ? 5.708 13.983 -7.975 1.00 79.31 71 PHE A O 1
ATOM 583 N N . ASN A 1 72 ? 6.616 11.977 -8.373 1.00 70.62 72 ASN A N 1
ATOM 584 C CA . ASN A 1 72 ? 5.384 11.294 -8.724 1.00 70.62 72 ASN A CA 1
ATOM 585 C C . ASN A 1 72 ? 5.293 9.928 -8.037 1.00 70.62 72 ASN A C 1
ATOM 587 O O . ASN A 1 72 ? 6.265 9.385 -7.503 1.00 70.62 72 ASN A O 1
ATOM 591 N N . ALA A 1 73 ? 4.097 9.350 -8.064 1.00 67.25 73 ALA A N 1
ATOM 592 C CA . ALA A 1 73 ? 3.953 7.916 -7.87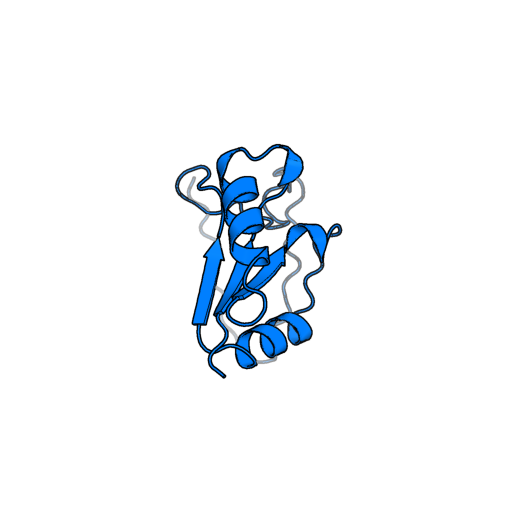4 1.00 67.25 73 ALA A CA 1
ATOM 593 C C . ALA A 1 73 ? 4.482 7.206 -9.127 1.00 67.25 73 ALA A C 1
ATOM 595 O O . ALA A 1 73 ? 4.304 7.699 -10.243 1.00 67.25 73 ALA A O 1
ATOM 596 N N . ARG A 1 74 ? 5.126 6.043 -8.970 1.00 62.88 74 ARG A N 1
ATOM 597 C CA . ARG A 1 74 ? 5.526 5.225 -10.125 1.00 62.88 74 ARG A CA 1
ATOM 598 C C . ARG A 1 74 ? 4.285 4.948 -10.986 1.00 62.88 74 ARG A C 1
ATOM 600 O O . ARG A 1 74 ? 3.393 4.230 -10.542 1.00 62.88 74 ARG A O 1
ATOM 607 N N . LEU A 1 75 ? 4.236 5.480 -12.208 1.00 55.62 75 LEU A N 1
ATOM 608 C CA . LEU A 1 75 ? 3.195 5.134 -13.172 1.00 55.62 75 LEU A CA 1
ATOM 609 C C . LEU A 1 75 ? 3.452 3.705 -13.660 1.00 55.62 75 LEU A C 1
ATOM 611 O O . LEU A 1 75 ? 4.364 3.477 -14.451 1.00 55.62 75 LEU A O 1
ATOM 615 N N . ASN A 1 76 ? 2.634 2.743 -13.233 1.00 55.16 76 ASN A N 1
ATOM 616 C CA . ASN A 1 76 ? 2.442 1.519 -14.011 1.00 55.16 76 ASN A CA 1
ATOM 617 C C . ASN A 1 76 ? 1.415 1.814 -15.111 1.00 55.16 76 ASN A C 1
ATOM 619 O O . ASN A 1 76 ? 0.307 1.288 -15.107 1.00 55.16 76 ASN A O 1
ATOM 623 N N . CYS A 1 77 ? 1.744 2.759 -15.993 1.00 41.19 77 CYS A N 1
ATOM 624 C CA . CYS A 1 77 ? 0.958 2.975 -17.193 1.00 41.19 77 CYS A CA 1
ATOM 625 C C . CYS A 1 77 ? 1.618 2.170 -18.315 1.00 41.19 77 CYS A C 1
ATOM 627 O O . CYS A 1 77 ? 2.778 2.448 -18.637 1.00 41.19 77 CYS A O 1
ATOM 629 N N . PRO A 1 78 ? 0.915 1.211 -18.941 1.00 49.53 78 PRO A N 1
ATOM 630 C CA . PRO A 1 78 ? 1.467 0.415 -20.035 1.00 49.53 78 PRO A CA 1
ATOM 631 C C . PRO A 1 78 ? 1.872 1.255 -21.262 1.00 49.53 78 PRO A C 1
ATOM 633 O O . PRO A 1 78 ? 2.513 0.733 -22.167 1.00 49.53 78 PRO A O 1
ATOM 636 N N . CYS A 1 79 ? 1.553 2.557 -21.305 1.00 38.19 79 CYS A N 1
ATOM 637 C CA . CYS A 1 79 ? 2.014 3.446 -22.371 1.00 38.19 79 CYS A CA 1
ATOM 638 C C . CYS A 1 79 ? 3.478 3.901 -22.223 1.00 38.19 79 CYS A C 1
ATOM 640 O O . CYS A 1 79 ? 4.085 4.283 -23.219 1.00 38.19 79 CYS A O 1
ATOM 642 N N . ALA A 1 80 ? 4.067 3.848 -21.021 1.00 43.19 80 ALA A N 1
ATOM 643 C CA . ALA A 1 80 ? 5.411 4.380 -20.765 1.00 43.19 80 ALA A CA 1
ATOM 644 C C . ALA A 1 80 ? 6.549 3.431 -21.193 1.00 43.19 80 ALA A C 1
ATOM 646 O O . ALA A 1 80 ? 7.705 3.842 -21.255 1.00 43.19 80 ALA A O 1
ATOM 647 N N . THR A 1 81 ? 6.234 2.170 -21.501 1.00 40.91 81 THR A N 1
ATOM 648 C CA . THR A 1 81 ? 7.171 1.176 -22.052 1.00 40.91 81 THR A CA 1
ATOM 649 C C . THR A 1 81 ? 7.062 1.021 -23.568 1.00 40.91 81 THR A C 1
ATOM 651 O O . THR A 1 81 ? 7.814 0.244 -24.157 1.00 40.91 81 THR A O 1
ATOM 654 N N . ALA A 1 82 ? 6.172 1.767 -24.229 1.00 41.00 82 ALA A N 1
ATOM 655 C CA . ALA A 1 82 ? 6.130 1.799 -25.681 1.00 41.00 82 ALA A CA 1
ATOM 656 C C . ALA A 1 82 ? 7.333 2.599 -26.204 1.00 41.00 82 ALA A C 1
ATOM 658 O O . ALA A 1 82 ? 7.357 3.828 -26.164 1.00 41.00 82 ALA A O 1
ATOM 659 N N . THR A 1 83 ? 8.342 1.896 -26.723 1.00 38.81 83 THR A N 1
ATOM 660 C CA . THR A 1 83 ? 9.323 2.479 -27.647 1.00 38.81 83 THR A CA 1
ATOM 661 C C . THR A 1 83 ? 8.598 3.287 -28.733 1.00 38.81 83 THR A C 1
ATOM 663 O O . THR A 1 83 ? 7.540 2.853 -29.202 1.00 38.81 83 THR A O 1
ATOM 666 N N . PRO A 1 84 ? 9.160 4.424 -29.186 1.00 43.12 84 PRO A N 1
ATOM 667 C CA . PRO A 1 84 ? 8.448 5.415 -30.001 1.00 43.12 84 PRO A CA 1
ATOM 668 C C . PRO A 1 84 ? 8.014 4.910 -31.388 1.00 43.12 84 PRO A C 1
ATOM 670 O O . PRO A 1 84 ? 7.328 5.620 -32.115 1.00 43.12 84 PRO A O 1
ATOM 673 N N . THR A 1 85 ? 8.375 3.687 -31.770 1.00 46.09 85 THR A N 1
ATOM 674 C CA . THR A 1 85 ? 8.143 3.153 -33.115 1.00 46.09 85 THR A CA 1
ATOM 675 C C . THR A 1 85 ? 6.764 2.506 -33.302 1.00 46.09 85 THR A C 1
ATOM 677 O O . THR A 1 85 ? 6.336 2.324 -34.438 1.00 46.09 85 THR A O 1
ATOM 680 N N . THR A 1 86 ? 6.013 2.195 -32.239 1.00 46.28 86 THR A N 1
ATOM 681 C CA . THR A 1 86 ? 4.737 1.453 -32.375 1.00 46.28 86 THR A CA 1
ATOM 682 C C . THR A 1 86 ? 3.622 1.930 -31.445 1.00 46.28 86 THR A C 1
ATOM 684 O O . THR A 1 86 ? 2.787 1.143 -31.005 1.00 46.28 86 THR A O 1
ATOM 687 N N . ALA A 1 87 ? 3.522 3.237 -31.200 1.00 44.28 87 ALA A N 1
ATOM 688 C CA . ALA A 1 87 ? 2.295 3.833 -30.667 1.00 44.28 87 ALA A CA 1
ATOM 689 C C . ALA A 1 87 ? 1.220 3.913 -31.771 1.00 44.28 87 ALA A C 1
ATOM 691 O O . ALA A 1 87 ? 0.849 4.987 -32.243 1.00 44.28 87 ALA A O 1
ATOM 692 N N . ARG A 1 88 ? 0.709 2.759 -32.214 1.00 41.00 88 ARG A N 1
ATOM 693 C CA . ARG A 1 88 ? -0.574 2.712 -32.920 1.00 41.00 88 ARG A CA 1
ATOM 694 C C . ARG A 1 88 ? -1.646 2.856 -31.844 1.00 41.00 88 ARG A C 1
ATOM 696 O O . ARG A 1 88 ? -2.079 1.865 -31.265 1.00 41.00 88 ARG A O 1
ATOM 703 N N . CYS A 1 89 ? -2.018 4.099 -31.542 1.00 38.62 89 CYS A N 1
ATOM 704 C CA . CYS A 1 89 ? -3.218 4.400 -30.770 1.00 38.62 89 CYS A CA 1
ATOM 705 C C . CYS A 1 89 ? -4.394 3.688 -31.445 1.00 38.62 89 CYS A C 1
ATOM 707 O O . CYS A 1 89 ? -4.841 4.103 -32.513 1.00 38.62 89 CYS A O 1
ATOM 709 N N . LEU A 1 90 ? -4.859 2.586 -30.859 1.00 40.72 90 LEU A N 1
ATOM 710 C CA . LEU A 1 90 ? -6.166 2.038 -31.186 1.00 40.72 90 LEU A CA 1
ATOM 711 C C . LEU A 1 90 ? -7.187 3.068 -30.696 1.00 40.72 90 LEU A C 1
ATOM 713 O O . LEU A 1 90 ? -7.207 3.352 -29.495 1.00 40.72 90 LEU A O 1
ATOM 717 N N . PRO A 1 91 ? -7.980 3.685 -31.588 1.00 36.16 91 PRO A N 1
ATOM 718 C CA . PRO A 1 91 ? -9.017 4.597 -31.154 1.00 36.16 91 PRO A CA 1
ATOM 719 C C . PRO A 1 91 ? -10.024 3.791 -30.338 1.00 36.16 91 PRO A C 1
ATOM 721 O O . PRO A 1 91 ? -10.647 2.857 -30.844 1.00 36.16 91 PRO A O 1
ATOM 724 N N . SER A 1 92 ? -10.176 4.150 -29.066 1.00 40.97 92 SER A N 1
ATOM 725 C CA . SER A 1 92 ? -11.390 3.844 -28.328 1.00 40.97 92 SER A CA 1
ATOM 726 C C . SER A 1 92 ? -12.544 4.437 -29.129 1.00 40.97 92 SER A C 1
ATOM 728 O O . SER A 1 92 ? -12.609 5.645 -29.340 1.00 40.97 92 SER A O 1
ATOM 730 N N . THR A 1 93 ? -13.413 3.578 -29.653 1.00 35.97 93 THR A N 1
ATOM 731 C CA . THR A 1 93 ? -14.637 3.980 -30.346 1.00 35.97 93 THR A CA 1
ATOM 732 C C . THR A 1 93 ? -15.458 4.901 -29.448 1.00 35.97 93 THR A C 1
ATOM 734 O O . THR A 1 93 ? -15.924 4.438 -28.403 1.00 35.97 93 THR A O 1
ATOM 737 N N . PRO A 1 94 ? -15.710 6.163 -29.836 1.00 37.88 94 PRO A N 1
ATOM 738 C CA . PRO A 1 94 ? -16.787 6.930 -29.257 1.00 37.88 94 PRO A CA 1
ATOM 739 C C . PRO A 1 94 ? -18.056 6.630 -30.054 1.00 37.88 94 PRO A C 1
ATOM 741 O O . PRO A 1 94 ? -18.091 6.704 -31.283 1.00 37.88 94 PRO A O 1
ATOM 744 N N . SER A 1 95 ? -19.094 6.279 -29.307 1.00 38.34 95 SER A N 1
ATOM 745 C CA . SER A 1 95 ? -20.487 6.308 -29.726 1.00 38.34 95 SER A CA 1
ATOM 746 C C . SER A 1 95 ? -20.803 7.531 -30.603 1.00 38.34 95 SER A C 1
ATOM 748 O O . SER A 1 95 ? -20.449 8.658 -30.269 1.00 38.34 95 SER A O 1
ATOM 750 N N . THR A 1 96 ? -21.463 7.258 -31.727 1.00 38.22 96 THR A N 1
ATOM 751 C CA . THR A 1 96 ? -22.353 8.104 -32.538 1.00 38.22 96 THR A CA 1
ATOM 752 C C . THR A 1 96 ? -22.491 9.580 -32.121 1.00 38.22 96 THR A C 1
ATOM 754 O O . THR A 1 96 ? -23.162 9.862 -31.135 1.00 38.22 96 THR A O 1
ATOM 757 N N . ALA A 1 97 ? -21.946 10.512 -32.921 1.00 35.62 97 ALA A N 1
ATOM 758 C CA . ALA A 1 97 ? -22.615 11.735 -33.417 1.00 35.62 97 ALA A CA 1
ATOM 759 C C . ALA A 1 97 ? -21.615 12.787 -33.966 1.00 35.62 97 ALA A C 1
ATOM 761 O O . ALA A 1 97 ? -20.767 13.305 -33.254 1.00 35.62 97 ALA A O 1
ATOM 762 N N . THR A 1 98 ? -21.815 13.149 -35.238 1.00 34.75 98 THR A N 1
ATOM 763 C CA . THR A 1 98 ? -21.637 14.502 -35.812 1.00 34.75 98 THR A CA 1
ATOM 764 C C . THR A 1 98 ? -20.224 15.107 -35.965 1.00 34.75 98 THR A C 1
ATOM 766 O O . THR A 1 98 ? -19.700 15.807 -35.112 1.00 34.75 98 THR A O 1
ATOM 769 N N . ARG A 1 99 ? -19.688 14.936 -37.185 1.00 42.19 99 ARG A N 1
ATOM 770 C CA . ARG A 1 99 ? -19.119 15.966 -38.089 1.00 42.19 99 ARG A CA 1
ATOM 771 C C . ARG A 1 99 ? -18.430 17.197 -37.458 1.00 42.19 99 ARG A C 1
ATOM 773 O O . ARG A 1 99 ? -19.085 18.207 -37.245 1.00 42.19 99 ARG A O 1
ATOM 780 N N . ALA A 1 100 ? -17.096 17.169 -37.382 1.00 37.75 100 ALA A N 1
ATOM 781 C CA . ALA A 1 100 ? -16.195 18.265 -37.785 1.00 37.75 100 ALA A CA 1
ATOM 782 C C . ALA A 1 100 ? -14.725 17.839 -37.599 1.00 37.75 100 ALA A C 1
ATOM 784 O O . ALA A 1 100 ? -14.279 17.574 -36.489 1.00 37.75 100 ALA A O 1
ATOM 785 N N . THR A 1 101 ? -13.952 17.778 -38.683 1.00 44.38 101 THR A N 1
ATOM 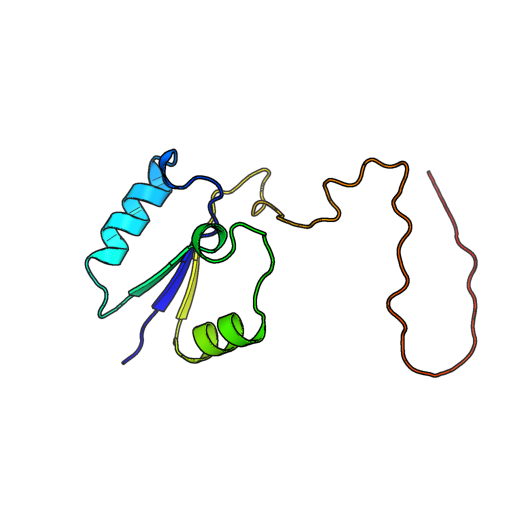786 C CA . THR A 1 101 ? -12.484 17.670 -38.628 1.00 44.38 101 THR A CA 1
ATOM 787 C C . THR A 1 101 ? -11.863 18.962 -38.096 1.00 44.38 101 THR A C 1
ATOM 789 O O . THR A 1 101 ? -12.249 20.036 -38.564 1.00 44.38 101 THR A O 1
ATOM 792 N N . PRO A 1 102 ? -10.783 18.870 -37.302 1.00 44.62 102 PRO A N 1
ATOM 793 C CA . PRO A 1 102 ? -9.645 19.739 -37.573 1.00 44.62 102 PRO A CA 1
ATOM 794 C C . PRO A 1 102 ? -8.307 18.986 -37.646 1.00 44.62 102 PRO A C 1
ATOM 796 O O . PRO A 1 102 ? -7.954 18.144 -36.828 1.00 44.62 102 PRO A O 1
ATOM 799 N N . LYS A 1 103 ? -7.589 19.358 -38.705 1.00 42.44 103 LYS A N 1
ATOM 800 C CA . LYS A 1 103 ? -6.197 19.120 -39.104 1.00 42.44 103 LYS A CA 1
ATOM 801 C C . LYS A 1 103 ? -5.203 18.979 -37.927 1.00 42.44 103 LYS A C 1
ATOM 803 O O . LYS A 1 103 ? -5.221 19.827 -37.036 1.00 42.44 103 LYS A O 1
ATOM 808 N N . PRO A 1 104 ? -4.266 18.011 -37.953 1.00 41.56 104 PRO A N 1
ATOM 809 C CA . PRO A 1 104 ? -3.214 17.933 -36.948 1.00 41.56 104 PRO A CA 1
ATOM 810 C C . PRO A 1 104 ? -2.147 19.000 -37.232 1.00 41.56 104 PRO A C 1
ATOM 812 O O . PRO A 1 104 ? -1.520 19.000 -38.292 1.00 41.56 104 PRO A O 1
ATOM 815 N N . LEU A 1 105 ? -1.933 19.918 -36.288 1.00 42.91 105 LEU A N 1
ATOM 816 C CA . LEU A 1 105 ? -0.749 20.775 -36.271 1.00 42.91 105 LEU A CA 1
ATOM 817 C C . LEU A 1 105 ? 0.306 20.106 -35.380 1.00 42.91 105 LEU A C 1
ATOM 819 O O . LEU A 1 105 ? 0.323 20.292 -34.167 1.00 42.91 105 LEU A O 1
ATOM 823 N N . CYS A 1 106 ? 1.194 19.320 -35.985 1.00 37.47 106 CYS A N 1
ATOM 824 C CA . CYS A 1 106 ? 2.478 19.002 -35.368 1.00 37.47 106 CYS A CA 1
ATOM 825 C C . CYS A 1 106 ? 3.345 20.269 -35.404 1.00 37.47 106 CYS A C 1
ATOM 827 O O . CYS A 1 106 ? 3.744 20.714 -36.482 1.00 37.47 106 CYS A O 1
ATOM 829 N N . ARG A 1 107 ? 3.659 20.848 -34.243 1.00 38.44 107 ARG A N 1
ATOM 830 C CA . ARG A 1 107 ? 4.864 21.672 -34.073 1.00 38.44 107 ARG A CA 1
ATOM 831 C C . ARG A 1 107 ? 5.836 20.911 -33.173 1.00 38.44 107 ARG A C 1
ATOM 833 O O . ARG A 1 107 ? 5.397 20.193 -32.283 1.00 38.44 107 ARG A O 1
ATOM 840 N N . ARG A 1 108 ? 7.112 21.017 -33.551 1.00 39.25 108 ARG A N 1
ATOM 841 C CA . ARG A 1 108 ? 8.281 20.320 -33.001 1.00 39.25 108 ARG A CA 1
ATOM 842 C C . ARG A 1 108 ? 8.457 20.535 -31.508 1.00 39.25 108 ARG A C 1
ATOM 844 O O . ARG A 1 108 ? 8.109 21.646 -31.054 1.00 39.25 108 ARG A O 1
#

Radius of gyration: 19.64 Å; chains: 1; bounding box: 36×31×53 Å

Foldseek 3Di:
DAAEEEEEEEQDLVPDPPVVVVVVVQVVCVVHYDYHYQCVVCVVNDDDPVVVVVVVVVHDHYHYHADQDPNDGPDPDPVVPDDPPDPPPPDPDDDDDDDDDDDDDDDD

pLDDT: mean 74.23, std 23.16, range [34.75, 95.81]

Organism: NCBI:txid888742

Secondary structure (DSSP, 8-state):
--PEEEEE--TTSTT-SHHHHHHHHHTT-TTTEEEEEHHHH-TT----HHHHHHHHHT-SEEEEE--EETTEE----TTTT--TT----------S------------